Protein AF-A0A7W1L6N6-F1 (afdb_monomer_lite)

pLDDT: mean 88.05, std 6.84, range [65.31, 96.5]

Secondary structure (DSSP, 8-state):
-GGGTS------HHHHHHTT--TTT----PPSSS-----------TTSSTTHHHHHHHHHHHHIIIIIHHHHHHH-GGGTTT------

Sequence (88 aa):
MVAAEIGWALITPLCLLQARADPAAVTPMSLPGAGFTRSLTLVSRSGEYGELPRTIAAAAVEIFNAQWKPKLEQWALWLSGKVVCRVN

Foldseek 3Di:
DQLVVPDDDDDDLVVCVVVVDDLVSHQDDDDPDDDDDDDDDQDDDPPPPPCVSVVVLVVVLVCCVPPPLVVSCVSPVVCVPVDDRDDD

Structure (mmCIF, N/CA/C/O backbone):
data_AF-A0A7W1L6N6-F1
#
_entry.id   AF-A0A7W1L6N6-F1
#
loop_
_atom_site.group_PDB
_atom_site.id
_atom_site.type_symbol
_atom_site.label_atom_id
_atom_site.label_alt_id
_atom_site.label_comp_id
_atom_site.label_asym_id
_atom_site.label_entity_id
_atom_site.label_seq_id
_atom_site.pdbx_PDB_ins_code
_atom_site.Cartn_x
_atom_site.Cartn_y
_atom_site.Cartn_z
_atom_site.occupancy
_atom_site.B_iso_or_equiv
_atom_site.auth_seq_id
_atom_site.auth_comp_id
_atom_site.auth_asym_id
_atom_site.auth_atom_id
_atom_site.pdbx_PDB_model_num
ATOM 1 N N . MET A 1 1 ? 0.700 -13.388 -16.904 1.00 86.62 1 MET A N 1
ATOM 2 C CA . MET A 1 1 ? 0.289 -12.694 -18.143 1.00 86.62 1 MET A CA 1
ATOM 3 C C . MET A 1 1 ? 1.202 -11.510 -18.399 1.00 86.62 1 MET A C 1
ATOM 5 O O . MET A 1 1 ? 2.113 -11.701 -19.179 1.00 86.62 1 MET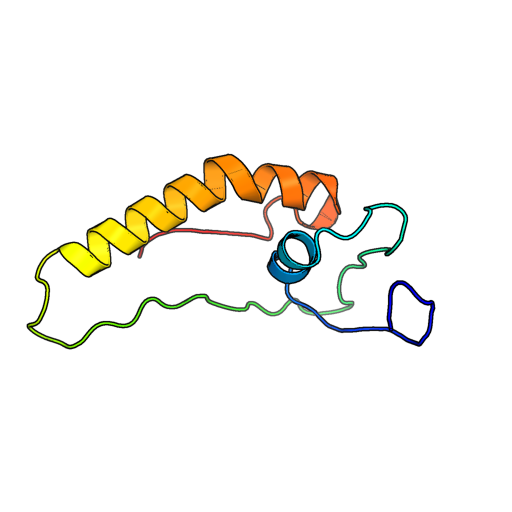 A O 1
ATOM 9 N N . VAL A 1 2 ? 1.081 -10.384 -17.679 1.00 90.56 2 VAL A N 1
ATOM 10 C CA . VAL A 1 2 ? 1.937 -9.193 -17.907 1.00 90.56 2 VAL A CA 1
ATOM 11 C C . VAL A 1 2 ? 3.438 -9.492 -17.776 1.00 90.56 2 VAL A C 1
ATOM 13 O O . VAL A 1 2 ? 4.176 -9.278 -18.723 1.00 90.56 2 VAL A O 1
ATOM 16 N N . ALA A 1 3 ? 3.882 -10.086 -16.661 1.00 89.00 3 ALA A N 1
ATOM 17 C CA . ALA A 1 3 ? 5.291 -10.474 -16.469 1.00 89.00 3 ALA A CA 1
ATOM 18 C C . ALA A 1 3 ? 5.773 -11.613 -17.392 1.00 89.00 3 ALA A C 1
ATOM 20 O O . ALA A 1 3 ? 6.960 -11.886 -17.470 1.00 89.00 3 ALA A O 1
ATOM 21 N N . ALA A 1 4 ? 4.844 -12.306 -18.056 1.00 90.44 4 ALA A N 1
ATOM 22 C CA . ALA A 1 4 ? 5.150 -13.319 -19.066 1.00 90.44 4 ALA A CA 1
ATOM 23 C C . ALA A 1 4 ? 5.036 -12.740 -20.488 1.00 90.44 4 ALA A C 1
ATOM 25 O O . ALA A 1 4 ? 4.923 -13.500 -21.442 1.00 90.44 4 ALA A O 1
ATOM 26 N N . GLU A 1 5 ? 4.967 -11.409 -20.610 1.00 89.19 5 GLU A N 1
ATOM 27 C CA . GLU A 1 5 ? 4.855 -10.664 -21.871 1.00 89.19 5 GLU A CA 1
ATOM 28 C C . GLU A 1 5 ? 3.563 -10.939 -22.666 1.00 89.19 5 GLU A C 1
ATOM 30 O O . GLU A 1 5 ? 3.425 -10.585 -23.834 1.00 89.19 5 GLU A O 1
ATOM 35 N N . ILE A 1 6 ? 2.546 -11.500 -22.006 1.00 93.31 6 ILE A N 1
ATOM 36 C CA . ILE A 1 6 ? 1.219 -11.770 -22.572 1.00 93.31 6 ILE A CA 1
ATOM 37 C C . ILE A 1 6 ? 0.292 -10.591 -22.237 1.00 93.31 6 ILE A C 1
ATOM 39 O O . ILE A 1 6 ? -0.634 -10.714 -21.428 1.00 93.31 6 ILE A O 1
ATOM 43 N N . GLY A 1 7 ? 0.581 -9.428 -22.827 1.00 92.44 7 GLY A N 1
ATOM 44 C CA . GLY A 1 7 ? -0.247 -8.217 -22.760 1.00 92.44 7 GLY A CA 1
ATOM 45 C C . GLY A 1 7 ? 0.037 -7.270 -21.586 1.00 92.44 7 GLY A C 1
ATOM 46 O O . GLY A 1 7 ? 1.059 -7.359 -20.910 1.00 92.44 7 GLY A O 1
ATOM 47 N N . TRP A 1 8 ? -0.889 -6.335 -21.350 1.00 93.38 8 TRP A N 1
ATOM 48 C CA . TRP A 1 8 ? -0.797 -5.287 -20.325 1.00 93.38 8 TRP A CA 1
ATOM 49 C C . TRP A 1 8 ? -2.013 -5.307 -19.390 1.00 93.38 8 TRP A C 1
ATOM 51 O O . TRP A 1 8 ? -3.038 -5.915 -19.696 1.00 93.38 8 TRP A O 1
ATOM 61 N N . ALA A 1 9 ? -1.901 -4.640 -18.240 1.00 91.94 9 ALA A N 1
ATOM 62 C CA . ALA A 1 9 ? -3.005 -4.494 -17.297 1.00 91.94 9 ALA A CA 1
ATOM 63 C C . ALA A 1 9 ? -3.055 -3.079 -16.715 1.00 91.94 9 ALA A C 1
ATOM 65 O O . ALA A 1 9 ? -2.025 -2.498 -16.375 1.00 91.94 9 ALA A O 1
ATOM 66 N N . LEU A 1 10 ? -4.270 -2.557 -16.551 1.00 90.88 10 LEU A N 1
ATOM 67 C CA . LEU A 1 10 ? -4.531 -1.369 -15.749 1.00 90.88 10 LEU A CA 1
ATOM 68 C C . LEU A 1 10 ? -4.768 -1.804 -14.307 1.00 90.88 10 LEU A C 1
ATOM 70 O O . LEU A 1 10 ? -5.720 -2.525 -14.012 1.00 90.88 10 LEU A O 1
ATOM 74 N N . ILE A 1 11 ? -3.880 -1.387 -13.414 1.00 89.50 11 ILE A N 1
ATOM 75 C CA . ILE A 1 11 ? -3.881 -1.820 -12.020 1.00 89.50 11 ILE A CA 1
ATOM 76 C C . ILE A 1 11 ? -3.788 -0.629 -11.079 1.00 89.50 11 ILE A C 1
ATOM 78 O O . ILE A 1 11 ? -3.418 0.481 -11.455 1.00 89.50 11 ILE A O 1
ATOM 82 N N . THR A 1 12 ? -4.103 -0.885 -9.817 1.00 90.19 12 THR A N 1
ATOM 83 C CA . THR A 1 12 ? -3.860 0.078 -8.743 1.00 90.19 12 THR A CA 1
ATOM 84 C C . THR A 1 12 ? -2.450 -0.128 -8.193 1.00 90.19 12 THR A C 1
ATOM 86 O O . THR A 1 12 ? -1.962 -1.261 -8.239 1.00 90.19 12 THR A O 1
ATOM 89 N N . PRO A 1 13 ? -1.803 0.897 -7.609 1.00 89.19 13 PRO A N 1
ATOM 90 C CA . PRO A 1 13 ? -0.440 0.757 -7.094 1.00 89.19 13 PRO A CA 1
ATOM 91 C C . PRO A 1 13 ? -0.272 -0.400 -6.097 1.00 89.19 13 PRO A C 1
ATOM 93 O O . PRO A 1 13 ? 0.734 -1.097 -6.127 1.00 89.19 13 PRO A O 1
ATOM 96 N N . LEU A 1 14 ? -1.290 -0.688 -5.275 1.00 88.12 14 LEU A N 1
ATOM 97 C CA . LEU A 1 14 ? -1.269 -1.809 -4.325 1.00 88.12 14 LEU A CA 1
ATOM 98 C C . LEU A 1 14 ? -1.045 -3.182 -4.978 1.00 88.12 14 LEU A C 1
ATOM 100 O O . LEU A 1 14 ? -0.467 -4.067 -4.349 1.00 88.12 14 LEU A O 1
ATOM 104 N N . CYS A 1 15 ? -1.460 -3.367 -6.233 1.00 88.25 15 CYS A N 1
ATOM 105 C CA . CYS A 1 15 ? -1.270 -4.628 -6.947 1.00 88.25 15 CYS A CA 1
ATOM 106 C C . CYS A 1 15 ? 0.218 -4.932 -7.199 1.00 88.25 15 CYS A C 1
ATOM 108 O O . CYS A 1 15 ? 0.585 -6.104 -7.251 1.00 88.25 15 CYS A O 1
ATOM 110 N N . LEU A 1 16 ? 1.076 -3.905 -7.287 1.00 86.12 16 LEU A N 1
ATOM 111 C CA . LEU A 1 16 ? 2.530 -4.074 -7.410 1.00 86.12 16 LEU A CA 1
ATOM 112 C C . LEU A 1 16 ? 3.127 -4.722 -6.152 1.00 86.12 16 LEU A C 1
ATOM 114 O O . LEU A 1 16 ? 4.015 -5.564 -6.247 1.00 86.12 16 LEU A O 1
ATOM 118 N N . LEU A 1 17 ? 2.591 -4.394 -4.969 1.00 84.44 17 LEU A N 1
ATOM 119 C CA . LEU A 1 17 ? 3.015 -5.004 -3.704 1.00 84.44 17 LEU A CA 1
ATOM 120 C C . LEU A 1 17 ? 2.510 -6.444 -3.567 1.00 84.44 17 LEU A C 1
ATOM 122 O O . LEU A 1 17 ? 3.243 -7.316 -3.101 1.00 84.44 17 LEU A O 1
ATOM 126 N N . GLN A 1 18 ? 1.261 -6.700 -3.969 1.00 77.19 18 GLN A N 1
ATOM 127 C CA . GLN A 1 18 ? 0.631 -8.017 -3.835 1.00 77.19 18 GLN A CA 1
ATOM 128 C C . GLN A 1 18 ? 1.287 -9.068 -4.728 1.00 77.19 18 GLN A C 1
ATOM 130 O O . GLN A 1 18 ? 1.428 -10.218 -4.316 1.00 77.19 18 GLN A O 1
ATOM 135 N N . ALA A 1 19 ? 1.696 -8.684 -5.936 1.00 67.88 19 ALA A N 1
ATOM 136 C CA . ALA A 1 19 ? 2.270 -9.622 -6.887 1.00 67.88 19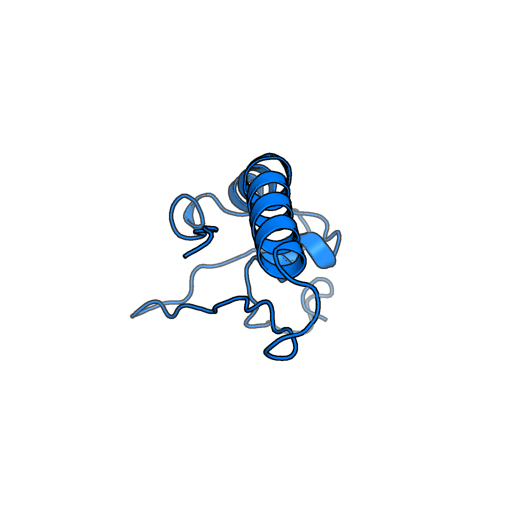 ALA A CA 1
ATOM 137 C C . ALA A 1 19 ? 3.599 -10.228 -6.403 1.00 67.88 19 ALA A C 1
ATOM 139 O O . ALA A 1 19 ? 4.065 -11.182 -7.022 1.00 67.88 19 ALA A O 1
ATOM 140 N N . ARG A 1 20 ? 4.229 -9.658 -5.351 1.00 65.31 20 ARG A N 1
ATOM 141 C CA . ARG A 1 20 ? 5.660 -9.849 -5.040 1.00 65.31 20 ARG A CA 1
ATOM 142 C C . ARG A 1 20 ? 6.482 -9.865 -6.330 1.00 65.31 20 ARG A C 1
ATOM 144 O O . ARG A 1 20 ? 7.406 -10.663 -6.469 1.00 65.31 20 ARG A O 1
ATOM 151 N N . ALA A 1 21 ? 6.045 -9.060 -7.299 1.00 66.12 21 ALA A N 1
ATOM 152 C CA . ALA A 1 21 ? 6.599 -9.108 -8.628 1.00 66.12 21 ALA A CA 1
ATOM 153 C C . ALA A 1 21 ? 8.066 -8.728 -8.494 1.00 66.12 21 ALA A C 1
ATOM 155 O O . ALA A 1 21 ? 8.424 -7.893 -7.663 1.00 66.12 21 ALA A O 1
ATOM 156 N N . ASP A 1 22 ? 8.912 -9.366 -9.283 1.00 76.00 22 ASP A N 1
ATOM 157 C CA . ASP A 1 22 ? 10.248 -8.841 -9.471 1.00 76.00 22 ASP A CA 1
ATOM 158 C C . ASP A 1 22 ? 10.102 -7.450 -10.120 1.00 76.00 22 ASP A C 1
ATOM 160 O O . ASP A 1 22 ? 9.442 -7.351 -11.163 1.00 76.00 22 ASP A O 1
ATOM 164 N N . PRO A 1 23 ? 10.654 -6.374 -9.526 1.00 73.88 23 PRO A N 1
ATOM 165 C CA . PRO A 1 23 ? 10.691 -5.054 -10.147 1.00 73.88 23 PRO A CA 1
ATOM 166 C C . PRO A 1 23 ? 11.265 -5.036 -11.559 1.00 73.88 23 PRO A C 1
ATOM 168 O O . PRO A 1 23 ? 10.911 -4.158 -12.339 1.00 73.88 23 PRO A O 1
ATOM 171 N N . ALA A 1 24 ? 12.096 -6.017 -11.910 1.00 80.38 24 ALA A N 1
ATOM 172 C CA . ALA A 1 24 ? 12.620 -6.177 -13.257 1.00 80.38 24 ALA A CA 1
ATOM 173 C C . ALA A 1 24 ? 11.635 -6.844 -14.238 1.00 80.38 24 ALA A C 1
ATOM 175 O O . ALA A 1 24 ? 11.804 -6.707 -15.446 1.00 80.38 24 ALA A O 1
ATOM 176 N N . ALA A 1 25 ? 10.607 -7.553 -13.759 1.00 85.25 25 ALA A N 1
ATOM 177 C CA . ALA A 1 25 ? 9.711 -8.346 -14.608 1.00 85.25 25 ALA A CA 1
ATOM 178 C C . ALA A 1 25 ? 8.505 -7.565 -15.158 1.00 85.25 25 ALA A C 1
ATOM 180 O O . ALA A 1 25 ? 7.787 -8.068 -16.021 1.00 85.25 25 ALA A O 1
ATOM 181 N N . VAL A 1 26 ? 8.235 -6.358 -14.652 1.00 88.19 26 VAL A N 1
ATOM 182 C CA . VAL A 1 26 ? 7.168 -5.480 -15.157 1.00 88.19 26 VAL A CA 1
ATOM 183 C C . VAL A 1 26 ? 7.613 -4.024 -15.123 1.00 88.19 26 VAL A C 1
ATOM 185 O O . VAL A 1 26 ? 8.322 -3.611 -14.214 1.00 88.19 26 VAL A O 1
ATOM 188 N N . THR A 1 27 ? 7.144 -3.217 -16.074 1.00 88.75 27 THR A N 1
ATOM 189 C CA . THR A 1 27 ? 7.436 -1.776 -16.126 1.00 88.75 27 THR A CA 1
ATOM 190 C C . THR A 1 27 ? 6.170 -0.963 -15.833 1.00 88.75 27 THR A C 1
ATOM 192 O O . THR A 1 27 ? 5.307 -0.841 -16.706 1.00 88.75 27 THR A O 1
ATOM 195 N N . PRO A 1 28 ? 6.012 -0.397 -14.621 1.00 89.44 28 PRO A N 1
ATOM 196 C CA . PRO A 1 28 ? 4.866 0.445 -14.296 1.00 89.44 28 PRO A CA 1
ATOM 197 C C . PRO A 1 28 ? 4.933 1.786 -15.033 1.00 89.44 28 PRO A C 1
ATOM 199 O O . PRO A 1 28 ? 5.880 2.558 -14.871 1.00 89.44 28 PRO A O 1
ATOM 202 N N . MET A 1 29 ? 3.883 2.106 -15.783 1.00 89.94 29 MET A N 1
ATOM 203 C CA . MET A 1 29 ? 3.739 3.389 -16.472 1.00 89.94 29 MET A CA 1
ATOM 204 C C . MET A 1 29 ? 2.595 4.197 -15.867 1.00 89.94 29 MET A C 1
ATOM 206 O O . MET A 1 29 ? 1.582 3.633 -15.443 1.00 89.94 29 MET A O 1
ATOM 210 N N . SER A 1 30 ? 2.750 5.521 -15.836 1.00 88.31 30 SER A N 1
ATOM 211 C CA . SER A 1 30 ? 1.642 6.404 -15.497 1.00 88.31 30 SER A CA 1
ATOM 212 C C . SER A 1 30 ? 0.587 6.358 -16.602 1.00 88.31 30 SER A C 1
ATOM 214 O O . SER A 1 30 ? 0.894 6.250 -17.790 1.00 88.31 30 SER A O 1
ATOM 216 N N . LEU A 1 31 ? -0.679 6.440 -16.205 1.00 86.75 31 LEU A N 1
ATOM 217 C CA . LEU A 1 31 ? -1.775 6.574 -17.155 1.00 86.75 31 LEU A CA 1
ATOM 218 C C . LEU A 1 31 ? -1.723 7.950 -17.835 1.00 86.75 31 LEU A C 1
ATOM 220 O O . LEU A 1 31 ? -1.594 8.956 -17.131 1.00 86.75 31 LEU A O 1
ATOM 224 N N . PRO A 1 32 ? -1.839 8.019 -19.173 1.00 86.06 32 PRO A N 1
ATOM 225 C CA . PRO A 1 32 ? -1.899 9.292 -19.876 1.00 86.06 32 PRO A CA 1
ATOM 226 C C . PRO A 1 32 ? -3.228 10.011 -19.602 1.00 86.06 32 PRO A C 1
ATOM 228 O O . PRO A 1 32 ? -4.280 9.383 -19.496 1.00 86.06 32 PRO A O 1
ATOM 231 N N . GLY A 1 33 ? -3.187 11.345 -19.549 1.00 82.00 33 GLY A N 1
ATOM 232 C CA . GLY A 1 33 ? -4.375 12.191 -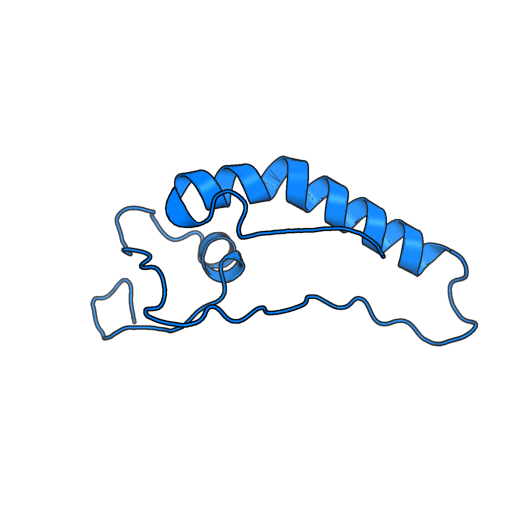19.408 1.00 82.00 33 GLY A CA 1
ATOM 233 C C . GLY A 1 33 ? -4.747 12.524 -17.961 1.00 82.00 33 GLY A C 1
ATOM 234 O O . GLY A 1 33 ? -3.898 12.554 -17.069 1.00 82.00 33 GLY A O 1
ATOM 235 N N . ALA A 1 34 ? -6.023 12.851 -17.738 1.00 77.00 34 ALA A N 1
ATOM 236 C CA . ALA A 1 34 ? -6.518 13.193 -16.410 1.00 77.00 34 ALA A CA 1
ATOM 237 C C . ALA A 1 34 ? -6.415 11.974 -15.481 1.00 77.00 34 ALA A C 1
ATOM 239 O O . ALA A 1 34 ? -6.930 10.897 -15.783 1.00 77.00 34 ALA A O 1
ATOM 240 N N . GLY A 1 35 ? -5.739 12.149 -14.346 1.00 76.56 35 GLY A N 1
ATOM 241 C CA . GLY A 1 35 ? -5.641 11.102 -13.337 1.00 76.56 35 GLY A CA 1
ATOM 242 C C . GLY A 1 35 ? -7.007 10.782 -12.731 1.00 76.56 35 GLY A C 1
ATOM 243 O O . GLY A 1 35 ? -7.854 11.662 -12.583 1.00 76.56 35 GLY A O 1
ATOM 244 N N . PHE A 1 36 ? -7.200 9.528 -12.331 1.00 85.00 36 PHE A N 1
ATOM 245 C CA . PHE A 1 36 ? -8.337 9.106 -11.519 1.00 85.00 36 PHE A CA 1
ATOM 246 C C . PHE A 1 36 ? -7.851 8.513 -10.199 1.00 85.00 36 PHE A C 1
ATOM 248 O O . PHE A 1 36 ? -6.735 8.003 -10.087 1.00 85.00 36 PHE A O 1
ATOM 255 N N . THR A 1 37 ? -8.715 8.577 -9.192 1.00 85.81 37 THR A N 1
ATOM 256 C CA . THR A 1 37 ? -8.413 8.103 -7.842 1.00 85.81 37 THR A CA 1
ATOM 257 C C . THR A 1 37 ? -9.228 6.856 -7.546 1.00 85.81 37 THR A C 1
ATOM 259 O O . THR A 1 37 ? -10.405 6.773 -7.891 1.00 85.81 37 THR A O 1
ATOM 262 N N . ARG A 1 38 ? -8.614 5.898 -6.851 1.00 88.75 38 ARG A N 1
ATOM 263 C CA . ARG A 1 38 ? -9.323 4.782 -6.225 1.00 88.75 38 ARG A CA 1
ATOM 264 C C . ARG A 1 38 ? -9.234 4.910 -4.711 1.00 88.75 38 ARG A C 1
ATOM 266 O O . ARG A 1 38 ? -8.134 5.004 -4.173 1.00 88.75 38 ARG A O 1
ATOM 273 N N . SER A 1 39 ? -10.379 4.841 -4.041 1.00 89.94 39 SER A N 1
ATOM 274 C CA . SER A 1 39 ? -10.460 4.849 -2.580 1.00 89.94 39 SER A CA 1
ATOM 275 C C . SER A 1 39 ? -10.462 3.430 -2.013 1.00 89.94 39 SER A C 1
ATOM 277 O O . SER A 1 39 ? -11.019 2.507 -2.609 1.00 89.94 39 SER A O 1
ATOM 279 N N . LEU A 1 40 ? -9.848 3.266 -0.843 1.00 89.50 40 LEU A N 1
ATOM 280 C CA . LEU A 1 40 ? -10.048 2.109 0.022 1.00 89.50 40 LEU A CA 1
ATOM 281 C C . LEU A 1 40 ? -10.992 2.516 1.149 1.00 89.50 40 LEU A C 1
ATOM 283 O O . LEU A 1 40 ? -10.763 3.534 1.799 1.00 89.50 40 LEU A O 1
ATOM 287 N N . THR A 1 41 ? -12.033 1.724 1.380 1.00 92.06 41 THR A N 1
ATOM 288 C CA . THR A 1 41 ? -13.062 2.029 2.376 1.00 92.06 41 THR A CA 1
ATOM 289 C C . THR A 1 41 ? -13.154 0.892 3.375 1.00 92.06 41 THR A C 1
ATOM 291 O O . THR A 1 41 ? -13.361 -0.259 2.994 1.00 92.06 41 THR A O 1
ATOM 294 N N . LEU A 1 42 ? -13.019 1.226 4.657 1.00 93.31 42 LEU A N 1
ATOM 295 C CA . LEU A 1 42 ? -13.356 0.326 5.749 1.00 93.31 42 LEU A CA 1
ATOM 296 C C . LEU A 1 42 ? -14.842 0.492 6.063 1.00 93.31 42 LEU A C 1
ATOM 298 O O . LEU A 1 42 ? -15.301 1.598 6.342 1.00 93.31 42 LEU A O 1
ATOM 302 N N . VAL A 1 43 ? -15.586 -0.607 5.999 1.00 94.56 43 VAL A N 1
ATOM 303 C CA . VAL A 1 43 ? -17.024 -0.632 6.275 1.00 94.56 43 VAL A CA 1
ATOM 304 C C . VAL A 1 43 ? -17.254 -1.456 7.533 1.00 94.56 43 VAL A C 1
ATOM 306 O O . VAL A 1 43 ? -16.689 -2.536 7.687 1.00 94.56 43 VAL A O 1
ATOM 309 N N . SER A 1 44 ? -18.088 -0.942 8.430 1.00 94.62 44 SER A N 1
ATOM 310 C CA . SER A 1 44 ? -18.544 -1.642 9.631 1.00 94.62 44 SER A CA 1
ATOM 311 C C . SER A 1 44 ? -20.040 -1.412 9.814 1.00 94.62 44 SER A C 1
ATOM 313 O O . SER A 1 44 ? -20.608 -0.488 9.222 1.00 94.62 44 SER A O 1
ATOM 315 N N . ARG A 1 45 ? -20.701 -2.274 10.590 1.00 95.25 45 ARG A N 1
ATOM 316 C CA . ARG A 1 45 ? -22.125 -2.099 10.866 1.00 95.25 45 ARG A CA 1
ATOM 317 C C . ARG A 1 45 ? -22.330 -0.939 11.841 1.00 95.25 45 ARG A C 1
ATOM 319 O O . ARG A 1 45 ? -21.626 -0.823 12.838 1.00 95.25 45 ARG A O 1
ATOM 326 N N . SER A 1 46 ? -23.319 -0.095 11.547 1.00 93.06 46 SER A N 1
ATOM 327 C CA . SER A 1 46 ? -23.697 1.023 12.415 1.00 93.06 46 SER A CA 1
ATOM 328 C C . SER A 1 46 ? -24.105 0.532 13.807 1.00 93.06 46 SER A C 1
ATOM 330 O O . SER A 1 46 ? -24.840 -0.447 13.925 1.00 93.06 46 SER A O 1
ATOM 332 N N . GLY A 1 47 ? -23.616 1.208 14.848 1.00 92.94 47 GLY A N 1
ATOM 333 C CA . GLY A 1 47 ? -23.890 0.871 16.248 1.00 92.94 47 GLY A CA 1
ATOM 334 C C . GLY A 1 47 ? -23.125 -0.343 16.784 1.00 92.94 47 GLY A C 1
ATOM 335 O O . GLY A 1 47 ? -23.192 -0.608 17.981 1.00 92.94 47 GLY A O 1
ATOM 336 N N . GLU A 1 48 ? -22.372 -1.058 15.945 1.00 92.88 48 GLU A N 1
ATOM 337 C CA . GLU A 1 48 ? -21.533 -2.175 16.377 1.00 92.88 48 GLU A CA 1
ATOM 338 C C . GLU A 1 48 ? -20.063 -1.743 16.514 1.00 92.88 48 GLU A C 1
ATOM 340 O O . GLU A 1 48 ? -19.602 -0.796 15.880 1.00 92.88 48 GLU A O 1
ATOM 345 N N . TYR A 1 49 ? -19.310 -2.458 17.354 1.00 94.00 49 TYR A N 1
ATOM 346 C CA . TYR A 1 49 ? -17.849 -2.359 17.504 1.00 94.00 49 TYR A CA 1
ATOM 347 C C . TYR A 1 49 ? -17.268 -1.039 18.046 1.00 94.00 49 TYR A C 1
ATOM 349 O O . TYR A 1 49 ? -16.059 -0.966 18.272 1.00 94.00 49 TYR A O 1
ATOM 357 N N . GLY A 1 50 ? -18.094 -0.027 18.325 1.00 94.75 50 GLY A N 1
ATOM 358 C CA . GLY A 1 50 ? -17.661 1.224 18.955 1.00 94.75 50 GLY A CA 1
ATOM 359 C C . GLY A 1 50 ? -16.518 1.892 18.185 1.00 94.75 50 GLY A C 1
ATOM 360 O O . GLY A 1 50 ? -16.617 2.108 16.982 1.00 94.75 50 GLY A O 1
ATOM 361 N N . GLU A 1 51 ? -15.405 2.173 18.866 1.00 95.06 51 GLU A N 1
ATOM 362 C CA . GLU A 1 51 ? -14.222 2.815 18.268 1.00 95.06 51 GLU A CA 1
ATOM 363 C C . GLU A 1 51 ? -13.349 1.873 17.421 1.00 95.06 51 GLU A C 1
ATOM 365 O O . GLU A 1 51 ? -12.430 2.327 16.739 1.00 95.06 51 GLU A O 1
ATOM 370 N N . LEU A 1 52 ? -13.606 0.560 17.431 1.00 96.06 52 LEU A N 1
ATOM 371 C CA . LEU A 1 52 ? -12.749 -0.418 16.758 1.00 96.06 52 LEU A CA 1
ATOM 372 C C . LEU A 1 52 ? -12.553 -0.137 15.252 1.00 96.06 52 LEU A C 1
ATOM 374 O O . LEU A 1 52 ? -11.404 -0.193 14.811 1.00 96.06 52 LEU A O 1
ATOM 378 N N . PRO A 1 53 ? -13.583 0.209 14.449 1.00 95.12 53 PRO A N 1
ATOM 379 C CA . PRO A 1 53 ? -13.398 0.557 13.037 1.00 95.12 53 PRO A CA 1
ATOM 380 C C . PRO A 1 53 ? -12.427 1.727 12.840 1.00 95.12 53 PRO A C 1
ATOM 382 O O . PRO A 1 53 ? -11.595 1.696 11.930 1.00 95.12 53 PRO A O 1
ATOM 385 N N . ARG A 1 54 ? -12.492 2.733 13.724 1.00 93.56 54 ARG A N 1
ATOM 386 C CA . ARG A 1 54 ? -11.600 3.899 13.709 1.00 93.56 54 ARG A CA 1
ATOM 387 C C . ARG A 1 54 ? -10.170 3.498 14.055 1.00 93.56 54 ARG A C 1
ATOM 389 O O . ARG A 1 54 ? -9.245 3.889 13.347 1.00 93.56 54 ARG A O 1
ATOM 396 N N . THR A 1 55 ? -9.994 2.662 15.077 1.00 96.00 55 THR A N 1
ATOM 397 C CA . THR A 1 55 ? -8.687 2.115 15.470 1.00 96.00 55 THR A CA 1
ATOM 398 C C . THR A 1 55 ? -8.057 1.286 14.350 1.00 96.00 55 THR A C 1
ATOM 400 O O . THR A 1 55 ? -6.879 1.460 14.049 1.00 96.00 55 THR A O 1
ATOM 403 N N . ILE A 1 56 ? -8.833 0.427 13.679 1.00 96.19 56 ILE A N 1
ATOM 404 C CA . ILE A 1 56 ? -8.343 -0.368 12.543 1.00 96.19 56 ILE A CA 1
ATOM 405 C C . ILE A 1 56 ? -7.945 0.546 11.381 1.00 96.19 56 ILE A C 1
ATOM 407 O O . ILE A 1 56 ? -6.889 0.341 10.785 1.00 96.19 56 ILE A O 1
ATOM 411 N N . ALA A 1 57 ? -8.752 1.562 11.062 1.00 95.25 57 ALA A N 1
ATOM 412 C CA . ALA A 1 57 ? -8.424 2.512 10.003 1.00 95.25 57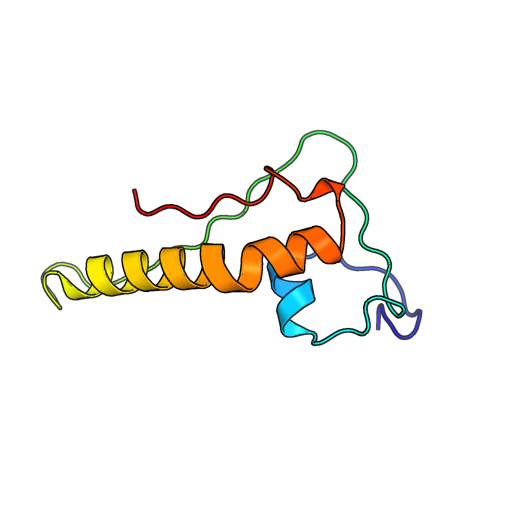 ALA A CA 1
ATOM 413 C C . ALA A 1 57 ? -7.123 3.276 10.306 1.00 95.25 57 ALA A C 1
ATOM 415 O O . ALA A 1 57 ? -6.272 3.397 9.425 1.00 95.25 57 ALA A O 1
ATOM 416 N N . ALA A 1 58 ? -6.938 3.733 11.548 1.00 95.50 58 ALA A N 1
ATOM 417 C CA . ALA A 1 58 ? -5.715 4.405 11.982 1.00 95.50 58 ALA A CA 1
ATOM 418 C C . ALA A 1 58 ? -4.490 3.486 11.869 1.00 95.50 58 ALA A C 1
ATOM 420 O O . ALA A 1 58 ? -3.514 3.847 11.213 1.00 95.50 58 ALA A O 1
ATOM 421 N N . ALA A 1 59 ? -4.580 2.263 12.400 1.00 96.50 59 ALA A N 1
ATOM 422 C CA . ALA A 1 59 ? -3.503 1.281 12.311 1.00 96.50 59 ALA A CA 1
ATOM 423 C C . ALA A 1 59 ? -3.159 0.928 10.852 1.00 96.50 59 ALA A C 1
ATOM 425 O O . ALA A 1 59 ? -1.989 0.829 10.487 1.00 96.50 59 ALA A O 1
ATOM 426 N N . ALA A 1 60 ? -4.165 0.783 9.984 1.00 94.75 60 ALA A N 1
ATOM 427 C CA . ALA A 1 60 ? -3.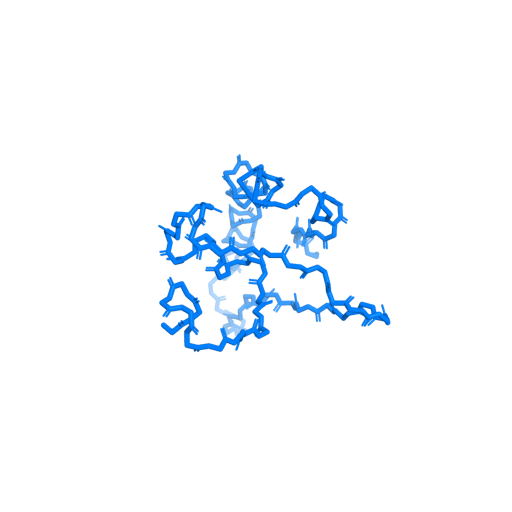949 0.524 8.564 1.00 94.75 60 ALA A CA 1
ATOM 428 C C . ALA A 1 60 ? -3.208 1.681 7.872 1.00 94.75 60 ALA A C 1
ATOM 430 O O . ALA A 1 60 ? -2.302 1.434 7.075 1.00 94.75 60 ALA A O 1
ATOM 431 N N . VAL A 1 61 ? -3.556 2.932 8.191 1.00 94.38 61 VAL A N 1
ATOM 432 C CA . VAL A 1 61 ? -2.875 4.129 7.670 1.00 94.38 61 VAL A CA 1
ATOM 433 C C . VAL A 1 61 ? -1.422 4.192 8.141 1.00 94.38 61 VAL A C 1
ATOM 435 O O . VAL A 1 61 ? -0.533 4.471 7.334 1.00 94.38 61 VAL A O 1
ATOM 438 N N . GLU A 1 62 ? -1.160 3.903 9.416 1.00 95.75 62 GLU A N 1
ATOM 439 C CA . GLU A 1 62 ? 0.199 3.851 9.966 1.00 95.75 62 GLU A CA 1
ATOM 440 C C . GLU A 1 62 ? 1.052 2.795 9.258 1.00 95.75 62 GLU A C 1
ATOM 442 O O . GLU A 1 62 ? 2.124 3.111 8.738 1.00 95.75 62 GLU A O 1
ATOM 447 N N . ILE A 1 63 ? 0.546 1.560 9.156 1.00 94.19 63 ILE A N 1
ATOM 448 C CA . ILE A 1 63 ? 1.225 0.458 8.463 1.00 94.19 63 ILE A CA 1
ATOM 449 C C . ILE A 1 63 ? 1.494 0.831 7.005 1.00 94.19 63 ILE A C 1
ATOM 451 O O . ILE A 1 63 ? 2.609 0.640 6.511 1.00 94.19 63 ILE A O 1
ATOM 455 N N . PHE A 1 64 ? 0.497 1.391 6.316 1.00 92.81 64 PHE A N 1
ATOM 456 C CA . PHE A 1 64 ? 0.629 1.780 4.920 1.00 92.81 64 PHE A CA 1
ATOM 457 C C . PHE A 1 64 ? 1.751 2.807 4.726 1.00 92.81 64 PHE A C 1
ATOM 459 O O . PHE A 1 64 ? 2.638 2.612 3.890 1.00 92.81 64 PHE A O 1
ATOM 466 N N . ASN A 1 65 ? 1.732 3.885 5.511 1.00 92.44 65 ASN A N 1
ATOM 467 C CA . ASN A 1 65 ? 2.701 4.969 5.392 1.00 92.44 65 ASN A CA 1
ATOM 468 C C . ASN A 1 65 ? 4.115 4.526 5.784 1.00 92.44 65 ASN A C 1
ATOM 470 O O . ASN A 1 65 ? 5.070 4.915 5.115 1.00 92.44 65 ASN A O 1
ATOM 474 N N . ALA A 1 66 ? 4.252 3.694 6.819 1.00 93.50 66 ALA A N 1
ATOM 475 C CA . ALA A 1 66 ? 5.552 3.240 7.301 1.00 93.50 66 ALA A CA 1
ATOM 476 C C . ALA A 1 66 ? 6.179 2.158 6.409 1.00 93.50 66 ALA A C 1
ATOM 478 O O . ALA A 1 66 ? 7.389 2.156 6.196 1.00 93.50 66 ALA A O 1
ATOM 479 N N . GLN A 1 67 ? 5.381 1.218 5.893 1.00 90.81 67 GLN A N 1
ATOM 480 C CA . GLN A 1 67 ? 5.919 0.004 5.271 1.00 90.81 67 GLN A CA 1
ATOM 481 C C . GLN A 1 67 ? 5.720 -0.062 3.759 1.00 90.81 67 GLN A C 1
ATOM 483 O O . GLN A 1 67 ? 6.529 -0.683 3.065 1.00 90.81 67 GLN A O 1
ATOM 488 N N . TRP A 1 68 ? 4.617 0.479 3.240 1.00 90.12 68 TRP A N 1
ATOM 489 C CA . TRP A 1 68 ? 4.174 0.205 1.868 1.00 90.12 68 TRP A CA 1
ATOM 490 C C . TRP A 1 68 ? 4.393 1.391 0.943 1.00 90.12 68 TRP A C 1
ATOM 492 O O . TRP A 1 68 ? 4.847 1.196 -0.183 1.00 90.12 68 TRP A O 1
ATOM 502 N N . LYS A 1 69 ? 4.147 2.613 1.424 1.00 90.44 69 LYS A N 1
ATOM 503 C CA . LYS A 1 69 ? 4.411 3.836 0.663 1.00 90.44 69 LYS A CA 1
ATOM 504 C C . LYS A 1 69 ? 5.868 3.913 0.170 1.00 90.44 69 LYS A C 1
ATOM 506 O O . LYS A 1 69 ? 6.034 4.064 -1.039 1.00 90.44 69 LYS A O 1
ATOM 511 N N . PRO A 1 70 ? 6.907 3.682 1.003 1.00 89.56 70 PRO A N 1
ATOM 512 C CA . PRO A 1 70 ? 8.291 3.729 0.524 1.00 89.56 70 PRO A CA 1
ATOM 513 C C . PRO A 1 70 ? 8.586 2.665 -0.540 1.00 89.56 70 PRO A C 1
ATOM 515 O O . PRO A 1 70 ? 9.323 2.912 -1.487 1.00 89.56 70 PRO A O 1
ATOM 518 N N . LYS A 1 71 ? 7.979 1.475 -0.420 1.00 88.56 71 LYS A N 1
ATOM 519 C CA . LYS A 1 71 ? 8.140 0.399 -1.407 1.00 88.56 71 LYS A CA 1
ATOM 520 C C . LYS A 1 71 ? 7.514 0.778 -2.743 1.00 88.56 71 LYS A C 1
ATOM 522 O O . LYS A 1 71 ? 8.135 0.571 -3.773 1.00 88.56 71 LYS A O 1
ATOM 527 N N . LEU A 1 72 ? 6.312 1.355 -2.744 1.00 88.50 72 LEU A N 1
ATOM 528 C CA . LEU A 1 72 ? 5.661 1.822 -3.974 1.00 88.50 72 LEU A CA 1
ATOM 529 C C . LEU A 1 72 ? 6.486 2.896 -4.691 1.00 88.50 72 LEU A C 1
ATOM 531 O O . LEU A 1 72 ? 6.580 2.873 -5.914 1.00 88.50 72 LEU A O 1
ATOM 535 N N . GLU A 1 73 ? 7.112 3.801 -3.943 1.00 86.94 73 GLU A N 1
ATOM 536 C CA . GLU A 1 73 ? 7.981 4.840 -4.508 1.00 86.94 73 GLU A CA 1
ATOM 537 C C . GLU A 1 73 ? 9.255 4.250 -5.146 1.00 86.94 73 GLU A C 1
ATOM 539 O O . GLU A 1 73 ? 9.732 4.784 -6.146 1.00 86.94 73 GLU A O 1
ATOM 544 N N . GLN A 1 74 ? 9.760 3.110 -4.650 1.00 85.88 74 GLN A N 1
ATOM 545 C CA . GLN A 1 74 ? 10.870 2.369 -5.279 1.00 85.88 74 GLN A CA 1
ATOM 546 C C . GLN A 1 74 ? 10.478 1.715 -6.610 1.00 85.88 74 GLN A C 1
ATOM 548 O O . GLN A 1 74 ? 11.313 1.601 -7.502 1.00 85.88 74 GLN A O 1
ATOM 553 N N . TRP A 1 75 ? 9.219 1.290 -6.759 1.00 85.12 75 TRP A N 1
ATOM 554 C CA . TRP A 1 75 ? 8.719 0.697 -8.004 1.00 85.12 75 TRP A CA 1
ATOM 555 C C . TRP A 1 75 ? 8.620 1.713 -9.140 1.00 85.12 75 TRP A C 1
ATOM 557 O O . TRP A 1 75 ? 8.877 1.387 -10.297 1.00 85.12 75 TRP A O 1
ATOM 567 N N . ALA A 1 76 ? 8.196 2.934 -8.820 1.00 85.62 76 ALA A N 1
ATOM 568 C CA . ALA A 1 76 ? 8.018 3.995 -9.793 1.00 85.62 76 ALA A CA 1
ATOM 569 C C . ALA A 1 76 ? 8.021 5.360 -9.102 1.00 85.62 76 ALA A C 1
ATOM 571 O O . ALA A 1 76 ? 7.080 5.709 -8.389 1.00 85.62 76 ALA A O 1
ATOM 572 N N . LEU A 1 77 ? 9.030 6.182 -9.402 1.00 85.25 77 LEU A N 1
ATOM 573 C CA . LEU A 1 77 ? 9.185 7.509 -8.796 1.00 85.25 77 LEU A CA 1
ATOM 574 C C . LEU A 1 77 ? 7.980 8.432 -9.056 1.00 85.25 77 LEU A C 1
ATOM 576 O O . LEU A 1 77 ? 7.664 9.297 -8.245 1.00 85.25 77 LEU A O 1
ATOM 580 N N . TRP A 1 78 ? 7.265 8.235 -10.168 1.00 87.56 78 TRP A N 1
ATOM 581 C CA . TRP A 1 78 ? 6.077 9.024 -10.502 1.00 87.56 78 TRP A CA 1
ATOM 582 C C . TRP A 1 78 ? 4.884 8.779 -9.557 1.00 87.56 78 TRP A C 1
ATOM 584 O O . TRP A 1 78 ? 3.936 9.566 -9.564 1.00 87.56 78 TRP A O 1
ATOM 594 N N . LEU A 1 79 ? 4.919 7.727 -8.727 1.00 87.94 79 LEU A N 1
ATOM 595 C CA . LEU A 1 79 ? 3.916 7.469 -7.685 1.00 87.94 79 LEU A CA 1
ATOM 596 C C . LEU A 1 79 ? 4.093 8.361 -6.448 1.00 87.94 79 LEU A C 1
ATOM 598 O O . LEU A 1 79 ? 3.144 8.509 -5.667 1.00 87.94 79 LEU A O 1
ATOM 602 N N . SER A 1 80 ? 5.267 8.971 -6.271 1.00 86.31 80 SER A N 1
ATOM 603 C CA . SER A 1 80 ? 5.564 9.838 -5.131 1.00 86.31 80 SER A CA 1
ATOM 604 C C . SER A 1 80 ? 4.555 10.982 -5.035 1.00 86.31 80 SER A C 1
ATOM 606 O O . SER A 1 80 ? 4.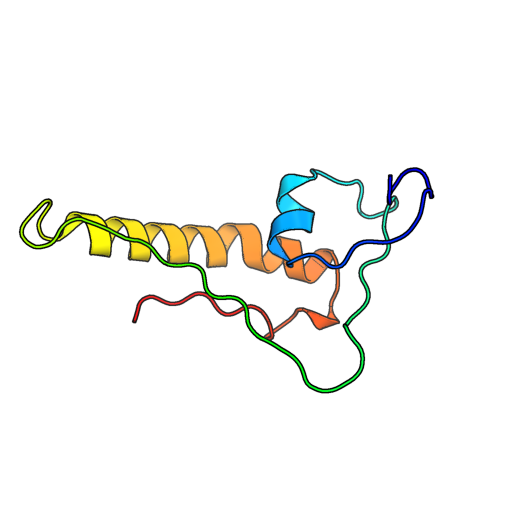307 11.721 -5.988 1.00 86.31 80 SER A O 1
ATOM 608 N N . GLY A 1 81 ? 3.911 11.103 -3.872 1.00 84.25 81 GLY A N 1
ATOM 609 C CA . GLY A 1 81 ? 2.872 12.109 -3.621 1.00 84.25 81 GLY A CA 1
ATOM 610 C C . GLY A 1 81 ? 1.528 11.874 -4.331 1.00 84.25 81 GLY A C 1
ATOM 611 O O . GLY A 1 81 ? 0.589 12.629 -4.091 1.00 84.25 81 GLY A O 1
ATOM 612 N N . LYS A 1 82 ? 1.392 10.833 -5.166 1.00 85.94 82 LYS A N 1
ATOM 613 C CA . LYS A 1 82 ? 0.116 10.440 -5.798 1.00 85.94 82 LYS A CA 1
ATOM 614 C C . LYS A 1 82 ? -0.671 9.440 -4.958 1.00 85.94 82 LYS A C 1
ATOM 616 O O . LYS A 1 82 ? -1.890 9.361 -5.083 1.00 85.94 82 LYS A O 1
ATOM 621 N N . VAL A 1 83 ? 0.016 8.692 -4.094 1.00 86.12 83 VAL A N 1
ATOM 622 C CA . VAL A 1 83 ? -0.611 7.741 -3.176 1.00 86.12 83 VAL A CA 1
ATOM 623 C C . VAL A 1 83 ? -0.754 8.378 -1.797 1.00 86.12 83 VAL A C 1
ATOM 625 O O . VAL A 1 83 ? 0.232 8.624 -1.101 1.00 86.12 83 VAL A O 1
ATOM 628 N N . VAL A 1 84 ? -2.000 8.656 -1.414 1.00 85.25 84 VAL A N 1
ATOM 629 C CA . VAL A 1 84 ? -2.356 9.291 -0.141 1.00 85.25 84 VAL A CA 1
ATOM 630 C C . VAL A 1 84 ? -3.171 8.308 0.689 1.00 85.25 84 VAL A C 1
ATOM 632 O O . VAL A 1 84 ? -4.167 7.769 0.212 1.00 85.25 84 VAL A O 1
ATOM 635 N N . CYS A 1 85 ? -2.763 8.092 1.937 1.00 85.25 85 CYS A N 1
ATOM 636 C CA . CYS A 1 85 ? -3.486 7.264 2.895 1.00 85.25 85 CYS A CA 1
ATOM 637 C C . CYS A 1 85 ? -3.686 8.066 4.183 1.00 85.25 85 CYS A C 1
ATOM 639 O O . CYS A 1 85 ? -2.713 8.490 4.809 1.00 85.25 85 CYS A O 1
ATOM 641 N N . ARG A 1 86 ? -4.948 8.326 4.532 1.00 82.81 86 ARG A N 1
ATOM 642 C CA . ARG A 1 86 ? -5.353 9.101 5.709 1.00 82.81 86 ARG A CA 1
ATOM 643 C C . ARG A 1 86 ? -6.697 8.599 6.224 1.00 82.81 86 ARG A C 1
ATOM 645 O O . ARG A 1 86 ? -7.519 8.149 5.426 1.00 82.81 86 ARG A O 1
ATOM 652 N N . VAL A 1 87 ? -6.906 8.696 7.533 1.00 81.62 87 VAL A N 1
ATOM 653 C CA . VAL A 1 87 ? -8.237 8.560 8.136 1.00 81.62 87 VAL A CA 1
ATOM 654 C C . VAL A 1 87 ? -8.937 9.911 7.979 1.00 81.62 87 VAL A C 1
ATOM 656 O O . VAL A 1 87 ? -8.290 10.946 8.155 1.00 81.62 87 VAL A O 1
ATOM 659 N N . ASN A 1 88 ? -10.205 9.895 7.568 1.00 66.31 88 ASN A N 1
ATOM 660 C CA . ASN A 1 88 ? -11.039 11.099 7.514 1.00 66.31 88 ASN A CA 1
ATOM 661 C C . ASN A 1 88 ? -11.505 11.517 8.908 1.00 66.31 88 ASN A C 1
ATOM 663 O O . ASN A 1 88 ? -11.716 10.612 9.747 1.00 66.31 88 ASN A O 1
#

Radius of gyration: 15.79 Å; chains: 1; bounding box: 36×26×42 Å